Protein AF-A0A2U2CEH0-F1 (afdb_monomer_lite)

Foldseek 3Di:
DDPPPPVVLLVVLLVLLCVLQVVLVVCVVVDDDPPDDPVVLVVQLVVLVVSLVSLVVSLVVCCVVCPPPVVVNVVSNVSSVNSNVSSVVVNCVSVVVD

Structure (mmCIF, N/CA/C/O backbone):
data_AF-A0A2U2CEH0-F1
#
_entry.id   AF-A0A2U2CEH0-F1
#
loop_
_atom_site.group_PDB
_atom_site.id
_atom_site.type_symbol
_atom_site.label_atom_id
_atom_site.label_alt_id
_atom_site.label_comp_id
_atom_site.label_asym_id
_atom_site.label_entity_id
_atom_site.label_seq_id
_atom_site.pdbx_PDB_ins_code
_atom_site.Cartn_x
_atom_site.Cartn_y
_atom_site.Cartn_z
_atom_site.occupancy
_atom_site.B_iso_or_equiv
_atom_site.auth_seq_id
_atom_site.auth_comp_id
_atom_site.auth_asym_id
_atom_site.auth_atom_id
_atom_site.pdbx_PDB_model_num
ATOM 1 N N . MET A 1 1 ? -25.792 3.128 23.764 1.00 38.69 1 MET A N 1
ATOM 2 C CA . MET A 1 1 ? -24.431 2.670 23.405 1.00 38.69 1 MET A CA 1
ATOM 3 C C . MET A 1 1 ? -24.470 2.156 21.969 1.00 38.69 1 MET A C 1
ATOM 5 O O . MET A 1 1 ? -25.040 1.100 21.737 1.00 38.69 1 MET A O 1
ATOM 9 N N . ARG A 1 2 ? -23.991 2.930 20.982 1.00 42.56 2 ARG A N 1
ATOM 10 C CA . ARG A 1 2 ? -23.967 2.494 19.571 1.00 42.56 2 ARG A CA 1
ATOM 11 C C . ARG A 1 2 ? -22.761 1.579 19.346 1.00 42.56 2 ARG A C 1
ATOM 13 O O . ARG A 1 2 ? -21.701 2.024 18.925 1.00 42.56 2 ARG A O 1
ATOM 20 N N . GLU A 1 3 ? -22.923 0.294 19.643 1.00 46.47 3 GLU A N 1
ATOM 21 C CA . GLU A 1 3 ? -22.045 -0.748 19.109 1.00 46.47 3 GLU A CA 1
ATOM 22 C C . GLU A 1 3 ? -22.398 -1.018 17.641 1.00 46.47 3 GLU A C 1
ATOM 24 O O . GLU A 1 3 ? -23.066 -1.985 17.304 1.00 46.47 3 GLU A O 1
ATOM 29 N N . SER A 1 4 ? -21.919 -0.166 16.745 1.00 44.06 4 SER A N 1
ATOM 30 C CA . SER A 1 4 ? -21.633 -0.573 15.367 1.00 44.06 4 SER A CA 1
ATOM 31 C C . SER A 1 4 ? -20.227 -0.060 15.058 1.00 44.06 4 SER A C 1
ATOM 33 O O . SER A 1 4 ? -20.041 0.983 14.446 1.00 44.06 4 SER A O 1
ATOM 35 N N . ARG A 1 5 ? -19.168 -0.615 15.669 1.00 59.06 5 ARG A N 1
ATOM 36 C CA . ARG A 1 5 ? -18.538 -1.865 15.206 1.00 59.06 5 ARG A CA 1
ATOM 37 C C . ARG A 1 5 ? -18.770 -2.001 13.706 1.00 59.06 5 ARG A C 1
ATOM 39 O O . ARG A 1 5 ? -19.760 -2.595 13.309 1.00 59.06 5 ARG A O 1
ATOM 46 N N . ASP A 1 6 ? -17.879 -1.431 12.907 1.00 65.56 6 ASP A N 1
ATOM 47 C CA . ASP A 1 6 ? -17.799 -1.697 11.472 1.00 65.56 6 ASP A CA 1
ATOM 48 C C . ASP A 1 6 ? -16.757 -2.812 11.239 1.00 65.56 6 ASP A C 1
ATOM 50 O O . ASP A 1 6 ? -15.595 -2.535 10.924 1.00 65.56 6 ASP A O 1
ATOM 54 N N . PRO A 1 7 ? -17.099 -4.096 11.493 1.00 71.62 7 PRO A N 1
ATOM 55 C CA . PRO A 1 7 ? -16.193 -5.205 11.233 1.00 71.62 7 PRO A CA 1
ATOM 56 C C . PRO A 1 7 ? -15.891 -5.336 9.740 1.00 71.62 7 PRO A C 1
ATOM 58 O O . PRO A 1 7 ? -14.853 -5.895 9.398 1.00 71.62 7 PRO A O 1
ATOM 61 N N . ALA A 1 8 ? -16.763 -4.826 8.863 1.00 80.12 8 ALA A N 1
ATOM 62 C CA . ALA A 1 8 ? -16.545 -4.843 7.426 1.00 80.12 8 ALA A CA 1
ATOM 63 C C . ALA A 1 8 ? -15.393 -3.904 7.042 1.00 80.12 8 ALA A C 1
ATOM 65 O O . ALA A 1 8 ? -14.457 -4.351 6.383 1.00 80.12 8 ALA A O 1
ATOM 66 N N . GLY A 1 9 ? -15.388 -2.663 7.539 1.00 80.38 9 GLY A N 1
ATOM 67 C CA . GLY A 1 9 ? -14.299 -1.708 7.314 1.00 80.38 9 GLY A CA 1
ATOM 68 C C . GLY A 1 9 ? -12.950 -2.194 7.853 1.00 80.38 9 GLY A C 1
ATOM 69 O O . GLY A 1 9 ? -11.940 -2.125 7.157 1.00 80.38 9 GLY A O 1
ATOM 70 N N . TRP A 1 10 ? -12.928 -2.777 9.058 1.00 82.69 10 TRP A N 1
ATOM 71 C CA . TRP A 1 10 ? -11.694 -3.347 9.616 1.00 82.69 10 TRP A CA 1
ATOM 72 C C . TRP A 1 10 ? -11.178 -4.543 8.800 1.00 82.69 10 TRP A C 1
ATOM 74 O O . TRP A 1 10 ? -9.988 -4.618 8.508 1.00 82.69 10 TRP A O 1
ATOM 84 N N . ARG A 1 11 ? -12.061 -5.461 8.377 1.00 85.38 11 ARG A N 1
ATOM 85 C CA . ARG A 1 11 ? -11.680 -6.594 7.513 1.00 85.38 11 ARG A CA 1
ATOM 86 C C . ARG A 1 11 ? -11.154 -6.123 6.162 1.00 85.38 11 ARG A C 1
ATOM 88 O O . ARG A 1 11 ? -10.143 -6.639 5.700 1.00 85.38 11 ARG A O 1
ATOM 95 N N . LEU A 1 12 ? -11.806 -5.137 5.549 1.00 88.31 12 LEU A N 1
ATOM 96 C CA . LEU A 1 12 ? -11.384 -4.589 4.264 1.00 88.31 12 LEU A CA 1
ATOM 97 C C . LEU A 1 12 ? -10.005 -3.922 4.363 1.00 88.31 12 LEU A C 1
ATOM 99 O O . LEU A 1 12 ? -9.170 -4.121 3.485 1.00 88.31 12 LEU A O 1
ATOM 103 N N . ALA A 1 13 ? -9.726 -3.211 5.457 1.00 87.19 13 ALA A N 1
ATOM 104 C CA . ALA A 1 13 ? -8.403 -2.654 5.724 1.00 87.19 13 ALA A CA 1
ATOM 105 C C . ALA A 1 13 ? -7.323 -3.742 5.861 1.00 87.19 13 ALA A C 1
ATOM 107 O O . ALA A 1 13 ? -6.236 -3.602 5.298 1.00 87.19 13 ALA A O 1
ATOM 108 N N . MET A 1 14 ? -7.627 -4.851 6.546 1.00 89.62 14 MET A N 1
ATOM 109 C CA . MET A 1 14 ? -6.714 -5.998 6.659 1.00 89.62 14 MET A CA 1
ATOM 110 C C . MET A 1 14 ? -6.462 -6.669 5.305 1.00 89.62 14 MET A C 1
ATOM 112 O O . MET A 1 14 ? -5.315 -6.950 4.973 1.00 89.62 14 MET A O 1
ATOM 116 N N . LEU A 1 15 ? -7.508 -6.874 4.495 1.00 91.25 15 LEU A N 1
ATOM 117 C CA . LEU A 1 15 ? -7.383 -7.430 3.142 1.00 91.25 15 LEU A CA 1
ATOM 118 C C . LEU A 1 15 ? -6.555 -6.519 2.229 1.00 91.25 15 LEU A C 1
ATOM 120 O O . LEU A 1 15 ? -5.656 -6.997 1.544 1.00 91.25 15 LEU A O 1
ATOM 124 N N . THR A 1 16 ? -6.813 -5.210 2.269 1.00 91.50 16 THR A N 1
ATOM 125 C CA . THR A 1 16 ? -6.045 -4.208 1.509 1.00 91.50 16 THR A CA 1
ATOM 126 C C . THR A 1 16 ? -4.569 -4.249 1.905 1.00 91.50 16 THR A C 1
ATOM 128 O O . THR A 1 16 ? -3.689 -4.239 1.048 1.00 91.50 16 THR A O 1
ATOM 131 N N . SER A 1 17 ? -4.297 -4.361 3.208 1.00 91.31 17 SER A N 1
ATOM 132 C CA . SER A 1 17 ? -2.932 -4.444 3.729 1.00 91.31 17 SER A CA 1
ATOM 133 C C . SER A 1 17 ? -2.218 -5.715 3.272 1.00 91.31 17 SER A C 1
ATOM 135 O O . SER A 1 17 ? -1.087 -5.653 2.797 1.00 91.31 17 SER A O 1
ATOM 137 N N . ALA A 1 18 ? -2.893 -6.864 3.367 1.00 93.00 18 ALA A N 1
ATOM 138 C CA . ALA A 1 18 ? -2.358 -8.143 2.918 1.00 93.00 18 ALA A CA 1
ATOM 139 C C . ALA A 1 18 ? -2.071 -8.149 1.408 1.00 93.00 18 ALA A C 1
ATOM 141 O O . ALA A 1 18 ? -1.039 -8.671 0.994 1.00 93.00 18 ALA A O 1
ATOM 142 N N . ALA A 1 19 ? -2.937 -7.529 0.598 1.00 92.38 19 ALA A N 1
ATOM 143 C CA . ALA A 1 19 ? -2.729 -7.397 -0.841 1.00 92.38 19 ALA A CA 1
ATOM 144 C C . ALA A 1 19 ? -1.463 -6.588 -1.166 1.00 92.38 19 ALA A C 1
ATOM 146 O O . ALA A 1 19 ? -0.635 -7.054 -1.940 1.00 92.38 19 ALA A O 1
ATOM 147 N N . LEU A 1 20 ? -1.266 -5.424 -0.533 1.00 93.31 20 LEU A N 1
ATOM 148 C CA . LEU A 1 20 ? -0.065 -4.599 -0.739 1.00 93.31 20 LEU A CA 1
ATOM 149 C C . LEU A 1 20 ? 1.223 -5.328 -0.348 1.00 93.31 20 LEU A C 1
ATOM 151 O O . LEU A 1 20 ? 2.193 -5.315 -1.102 1.00 93.31 20 LEU A O 1
ATOM 155 N N . VAL A 1 21 ? 1.229 -5.993 0.810 1.00 92.88 21 VAL A N 1
ATOM 156 C CA . VAL A 1 21 ? 2.395 -6.765 1.265 1.00 92.88 21 VAL A CA 1
ATOM 157 C C . VAL A 1 21 ? 2.668 -7.941 0.326 1.00 92.88 21 VAL A C 1
AT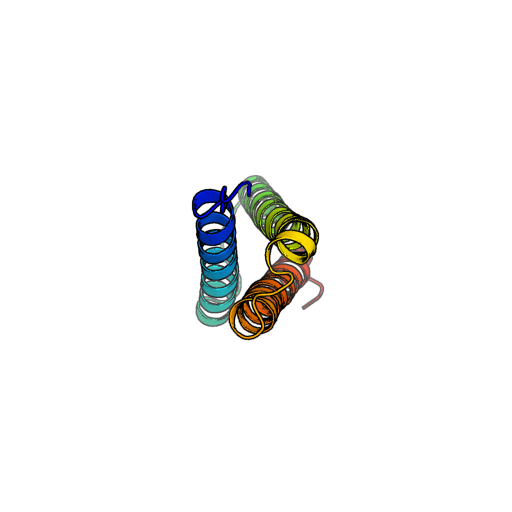OM 159 O O . VAL A 1 21 ? 3.815 -8.165 -0.055 1.00 92.88 21 VAL A O 1
ATOM 162 N N . GLY A 1 22 ? 1.627 -8.669 -0.086 1.00 93.06 22 GLY A N 1
ATOM 163 C CA . GLY A 1 22 ? 1.746 -9.780 -1.027 1.00 93.06 22 GLY A CA 1
ATOM 164 C C . GLY A 1 22 ? 2.302 -9.346 -2.384 1.00 93.06 22 GLY A C 1
ATOM 165 O O . GLY A 1 22 ? 3.201 -10.001 -2.903 1.00 93.06 22 GLY A O 1
ATOM 166 N N . LEU A 1 23 ? 1.830 -8.218 -2.923 1.00 90.50 23 LEU A N 1
ATOM 167 C CA . LEU A 1 23 ? 2.340 -7.640 -4.170 1.00 90.50 23 LEU A CA 1
ATOM 168 C C . LEU A 1 23 ? 3.804 -7.213 -4.042 1.00 90.50 23 LEU A C 1
ATOM 170 O O . LEU A 1 23 ? 4.603 -7.527 -4.918 1.00 90.50 23 LEU A O 1
ATOM 174 N N . ALA A 1 24 ? 4.182 -6.561 -2.939 1.00 89.38 24 ALA A N 1
ATOM 175 C CA . ALA A 1 24 ? 5.565 -6.150 -2.706 1.00 89.38 24 ALA A CA 1
ATOM 176 C C . ALA A 1 24 ? 6.516 -7.351 -2.606 1.00 89.38 24 ALA A C 1
ATOM 178 O O . ALA A 1 24 ? 7.590 -7.340 -3.204 1.00 89.38 24 ALA A O 1
ATOM 179 N N . LEU A 1 25 ? 6.106 -8.411 -1.901 1.00 91.56 25 LEU A N 1
ATOM 180 C CA . LEU A 1 25 ? 6.867 -9.659 -1.824 1.00 91.56 25 LEU A CA 1
ATOM 181 C C . LEU A 1 25 ? 6.966 -10.346 -3.185 1.00 91.56 25 LEU A C 1
ATOM 183 O O . LEU A 1 25 ? 8.049 -10.775 -3.572 1.00 91.56 25 LEU A O 1
ATOM 187 N N . HIS A 1 26 ? 5.853 -10.433 -3.916 1.00 90.88 26 HIS A N 1
ATOM 188 C CA . HIS A 1 26 ? 5.842 -11.006 -5.256 1.00 90.88 26 HIS A CA 1
ATOM 189 C C . HIS A 1 26 ? 6.818 -10.264 -6.170 1.00 90.88 26 HIS A C 1
ATOM 191 O O . HIS A 1 26 ? 7.710 -10.891 -6.732 1.00 90.88 26 HIS A O 1
ATOM 197 N N . ALA A 1 27 ? 6.718 -8.935 -6.226 1.00 87.25 27 ALA A N 1
ATOM 198 C CA . ALA A 1 27 ? 7.596 -8.083 -7.012 1.00 87.25 27 ALA A CA 1
ATOM 199 C C . ALA A 1 27 ? 9.075 -8.267 -6.624 1.00 87.25 27 ALA A C 1
ATOM 201 O O . ALA A 1 27 ? 9.935 -8.362 -7.501 1.00 87.25 27 ALA A O 1
ATOM 202 N N . ALA A 1 28 ? 9.388 -8.354 -5.327 1.00 86.62 28 ALA A N 1
ATOM 203 C CA . ALA A 1 28 ? 10.752 -8.587 -4.853 1.00 86.62 28 ALA A CA 1
ATOM 204 C C . ALA A 1 28 ? 11.327 -9.938 -5.318 1.00 86.62 28 ALA A C 1
ATOM 206 O O . ALA A 1 28 ? 12.524 -10.032 -5.576 1.00 86.62 28 ALA A O 1
ATOM 207 N N . LEU A 1 29 ? 10.487 -10.971 -5.438 1.00 88.69 29 LEU A N 1
ATOM 208 C CA . LEU A 1 29 ? 10.898 -12.312 -5.859 1.00 88.69 29 LEU A CA 1
ATOM 209 C C . LEU A 1 29 ? 10.990 -12.467 -7.379 1.00 88.69 29 LEU A C 1
ATOM 211 O O . LEU A 1 29 ? 11.882 -13.158 -7.864 1.00 88.69 29 LEU A O 1
ATOM 215 N N . THR A 1 30 ? 10.068 -11.865 -8.130 1.00 84.50 30 THR A N 1
ATOM 216 C CA . THR A 1 30 ? 10.004 -12.017 -9.592 1.00 84.50 30 THR A CA 1
ATOM 217 C C . THR A 1 30 ? 10.894 -11.036 -10.344 1.00 84.50 30 THR A C 1
ATOM 219 O O . THR A 1 30 ? 11.185 -11.259 -11.517 1.00 84.50 30 THR A O 1
ATOM 222 N N . GLY A 1 31 ? 11.382 -9.988 -9.675 1.00 75.38 31 GLY A N 1
ATOM 223 C CA . GLY A 1 31 ? 12.207 -8.965 -10.308 1.00 75.38 31 GLY A CA 1
ATOM 224 C C . GLY A 1 31 ? 11.401 -8.094 -11.283 1.00 75.38 31 GLY A C 1
ATOM 225 O O . GLY A 1 31 ? 10.168 -8.136 -11.272 1.00 75.38 31 GLY A O 1
ATOM 226 N N . PRO A 1 32 ? 12.060 -7.226 -12.070 1.00 73.12 32 PRO A N 1
ATOM 227 C CA . PRO A 1 32 ? 11.394 -6.342 -13.025 1.00 73.12 32 PRO A CA 1
ATOM 228 C C . PRO A 1 32 ? 10.611 -7.139 -14.073 1.00 73.12 32 PRO A C 1
ATOM 230 O O . PRO A 1 32 ? 11.107 -8.114 -14.630 1.00 73.12 32 PRO A O 1
ATOM 233 N N . GLU A 1 33 ? 9.386 -6.707 -14.352 1.00 71.94 33 GLU A N 1
ATOM 234 C CA . GLU A 1 33 ? 8.508 -7.349 -15.328 1.00 71.94 33 GLU A CA 1
ATOM 235 C C . GLU A 1 33 ? 9.019 -7.057 -16.749 1.00 71.94 33 GLU A C 1
ATOM 237 O O . GLU A 1 33 ? 8.949 -5.933 -17.252 1.00 71.94 33 GLU A O 1
ATOM 242 N N . ILE A 1 34 ? 9.593 -8.079 -17.387 1.00 70.19 34 ILE A N 1
ATOM 243 C CA . ILE A 1 34 ? 10.156 -7.995 -18.736 1.00 70.19 34 ILE A CA 1
ATOM 244 C C . ILE A 1 34 ? 9.037 -8.233 -19.752 1.00 70.19 34 ILE A C 1
ATOM 246 O O . ILE A 1 34 ? 8.311 -9.219 -19.664 1.00 70.19 34 ILE A O 1
ATOM 250 N N . GLY A 1 35 ? 8.930 -7.359 -20.754 1.00 77.56 35 GLY A N 1
ATOM 251 C CA . GLY A 1 35 ? 8.017 -7.551 -21.887 1.00 77.56 35 GLY A CA 1
ATOM 252 C C . GLY A 1 35 ? 6.621 -6.946 -21.726 1.00 77.56 35 GLY A C 1
ATOM 253 O O . GLY A 1 35 ? 5.790 -7.154 -22.605 1.00 77.56 35 GLY A O 1
ATOM 254 N N . MET A 1 36 ? 6.362 -6.175 -20.666 1.00 81.75 36 MET A N 1
ATOM 255 C CA . MET A 1 36 ? 5.117 -5.413 -20.555 1.00 81.75 36 MET A CA 1
ATOM 256 C C . MET A 1 36 ? 5.098 -4.210 -21.494 1.00 81.75 36 MET A C 1
ATOM 258 O O . MET A 1 36 ? 6.093 -3.504 -21.683 1.00 81.75 36 MET A O 1
ATOM 262 N N . THR A 1 37 ? 3.925 -3.948 -22.051 1.00 87.75 37 THR A N 1
ATOM 263 C CA . THR A 1 37 ? 3.655 -2.778 -22.880 1.00 87.75 37 THR A CA 1
ATOM 264 C C . THR A 1 37 ? 3.500 -1.510 -22.020 1.00 87.75 37 THR A C 1
ATOM 266 O O . THR A 1 37 ? 3.131 -1.587 -20.843 1.00 87.75 37 THR A O 1
ATOM 269 N N . PRO A 1 38 ? 3.732 -0.303 -22.578 1.00 86.25 38 PRO A N 1
ATOM 270 C CA . PRO A 1 38 ? 3.567 0.946 -21.829 1.00 86.25 38 PRO A CA 1
ATOM 271 C C . PRO A 1 38 ? 2.190 1.129 -21.151 1.00 86.25 38 PRO A C 1
ATOM 273 O O . PRO A 1 38 ? 2.160 1.621 -20.020 1.00 86.25 38 PRO A O 1
ATOM 276 N N . PRO A 1 39 ? 1.053 0.732 -21.766 1.00 87.75 39 PRO A N 1
ATOM 277 C CA . PRO A 1 39 ? -0.254 0.780 -21.107 1.00 87.75 39 PRO A CA 1
ATOM 278 C C . PRO A 1 39 ? -0.373 -0.136 -19.883 1.00 87.75 39 PRO A C 1
ATOM 280 O O . PRO A 1 39 ? -0.952 0.273 -18.879 1.00 87.75 39 PRO A O 1
ATOM 283 N N . GLU A 1 40 ? 0.190 -1.346 -19.933 1.00 85.62 40 GLU A N 1
ATOM 284 C CA . GLU A 1 40 ? 0.148 -2.305 -18.817 1.00 85.62 40 GLU A CA 1
ATOM 285 C C . GLU A 1 40 ? 0.925 -1.776 -17.610 1.00 85.62 40 GLU A C 1
ATOM 287 O O . GLU A 1 40 ? 0.406 -1.766 -16.493 1.00 85.62 40 GLU A O 1
ATOM 292 N N . ILE A 1 41 ? 2.113 -1.212 -17.853 1.00 84.25 41 ILE A N 1
ATOM 293 C CA . ILE A 1 41 ? 2.916 -0.535 -16.824 1.00 84.25 41 ILE A CA 1
ATOM 294 C C . ILE A 1 41 ? 2.119 0.613 -16.182 1.00 84.25 41 ILE A C 1
ATOM 296 O O . ILE A 1 41 ? 2.123 0.787 -14.962 1.00 84.25 41 ILE A O 1
ATOM 300 N N . ALA A 1 42 ? 1.419 1.414 -16.992 1.00 85.50 42 ALA A N 1
ATOM 301 C CA . ALA A 1 42 ? 0.608 2.518 -16.488 1.00 85.50 42 ALA A CA 1
ATOM 302 C C . ALA A 1 42 ? -0.568 2.029 -15.624 1.00 85.50 42 ALA A C 1
ATOM 304 O O . ALA A 1 42 ? -0.853 2.627 -14.586 1.00 85.50 42 ALA A O 1
ATOM 305 N N . MET A 1 43 ? -1.223 0.930 -16.009 1.00 89.12 43 MET A N 1
ATOM 306 C CA . MET A 1 43 ? -2.297 0.328 -15.216 1.00 89.12 43 MET A CA 1
ATOM 307 C C . MET A 1 43 ? -1.790 -0.226 -13.881 1.00 89.12 43 MET A C 1
ATOM 309 O O . MET A 1 43 ? -2.421 0.033 -12.856 1.00 89.12 43 MET A O 1
ATOM 313 N N . ALA A 1 44 ? -0.645 -0.917 -13.872 1.00 86.31 44 ALA A N 1
ATOM 314 C CA . ALA A 1 44 ? -0.027 -1.430 -12.648 1.00 86.31 44 ALA A CA 1
ATOM 315 C C . ALA A 1 44 ? 0.286 -0.292 -11.660 1.00 86.31 44 ALA A C 1
ATOM 317 O O . ALA A 1 44 ? -0.138 -0.339 -10.505 1.00 86.31 44 ALA A O 1
ATOM 318 N N . ARG A 1 45 ? 0.892 0.800 -12.146 1.00 87.25 45 ARG A N 1
ATOM 319 C CA . ARG A 1 45 ? 1.160 2.021 -11.360 1.00 87.25 45 ARG A CA 1
ATOM 320 C C . ARG A 1 45 ? -0.095 2.600 -10.718 1.00 87.25 45 ARG A C 1
ATOM 322 O O . ARG A 1 45 ? -0.111 2.894 -9.523 1.00 87.25 45 ARG A O 1
ATOM 329 N N . ILE A 1 46 ? -1.153 2.779 -11.510 1.00 91.06 46 ILE A N 1
ATOM 330 C CA . ILE A 1 46 ? -2.427 3.330 -11.024 1.00 91.06 46 ILE A CA 1
ATOM 331 C C . ILE A 1 46 ? -3.030 2.401 -9.968 1.00 91.06 46 ILE A C 1
ATOM 333 O O . ILE A 1 46 ? -3.512 2.871 -8.937 1.00 91.06 46 ILE A O 1
ATOM 337 N N . PHE A 1 47 ? -2.974 1.090 -10.194 1.00 90.12 47 PHE A N 1
ATOM 338 C CA . PHE A 1 47 ? -3.480 0.094 -9.260 1.00 90.12 47 PHE A CA 1
ATOM 339 C C . PHE A 1 47 ? -2.713 0.101 -7.928 1.00 90.12 47 PHE A C 1
ATOM 341 O O . PHE A 1 47 ? -3.333 0.194 -6.866 1.00 90.12 47 PHE A O 1
ATOM 348 N N . HIS A 1 48 ? -1.377 0.095 -7.961 1.00 91.31 48 HIS A N 1
ATOM 349 C CA . HIS A 1 48 ? -0.539 0.190 -6.762 1.00 91.31 48 HIS A CA 1
ATOM 350 C C . HIS A 1 48 ? -0.776 1.503 -6.001 1.00 91.31 48 HIS A C 1
ATOM 352 O O . HIS A 1 48 ? -0.895 1.499 -4.770 1.00 91.31 48 HIS A O 1
ATOM 358 N N . ALA A 1 49 ? -0.926 2.622 -6.719 1.00 90.19 49 ALA A N 1
ATOM 359 C CA . ALA A 1 49 ? -1.230 3.922 -6.127 1.00 90.19 49 ALA A CA 1
ATOM 360 C C . ALA A 1 49 ? -2.610 3.933 -5.456 1.00 90.19 49 ALA A C 1
ATOM 362 O O . ALA A 1 49 ? -2.744 4.417 -4.331 1.00 90.19 49 ALA A O 1
ATOM 363 N N . ALA A 1 50 ? -3.624 3.350 -6.102 1.00 92.94 50 ALA A N 1
ATOM 364 C CA . ALA A 1 50 ? -4.975 3.252 -5.559 1.00 92.94 50 ALA A CA 1
ATOM 365 C C . ALA A 1 50 ? -5.020 2.397 -4.285 1.00 92.94 50 ALA A C 1
ATOM 367 O O . ALA A 1 50 ? -5.623 2.809 -3.293 1.00 92.94 50 ALA A O 1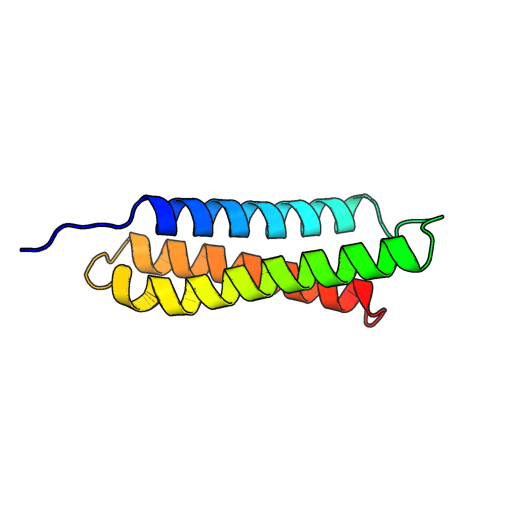
ATOM 368 N N . LEU A 1 51 ? -4.343 1.243 -4.274 1.00 90.69 51 LEU A N 1
ATOM 369 C CA . LEU A 1 51 ? -4.244 0.399 -3.081 1.00 90.69 51 LEU A CA 1
ATOM 370 C C . LEU A 1 51 ? -3.513 1.108 -1.937 1.00 90.69 51 LEU A C 1
ATOM 372 O O . LEU A 1 51 ? -3.977 1.073 -0.797 1.00 90.69 51 LEU A O 1
ATOM 376 N N . THR A 1 52 ? -2.406 1.790 -2.237 1.00 92.25 52 THR A N 1
ATOM 377 C CA . THR A 1 52 ? -1.644 2.556 -1.238 1.00 92.25 52 THR A CA 1
ATOM 378 C C . THR A 1 52 ? -2.488 3.692 -0.661 1.00 92.25 52 THR A C 1
ATOM 380 O O . THR A 1 52 ? -2.588 3.835 0.558 1.00 92.25 52 THR A O 1
ATOM 383 N N . GLY A 1 53 ? -3.178 4.452 -1.517 1.00 90.88 53 GLY A N 1
ATOM 384 C CA . GLY A 1 53 ? -4.113 5.495 -1.096 1.00 90.88 53 GLY A CA 1
ATOM 385 C C . GLY A 1 53 ? -5.252 4.949 -0.232 1.00 90.88 53 GLY A C 1
ATOM 386 O O . GLY A 1 53 ? -5.606 5.558 0.778 1.00 90.88 53 GLY A O 1
ATOM 387 N N . LEU A 1 54 ? -5.776 3.764 -0.562 1.00 90.88 54 LEU A N 1
ATOM 388 C CA . LEU A 1 54 ? -6.801 3.090 0.233 1.00 90.88 54 LEU A CA 1
ATOM 389 C C . LEU A 1 54 ? -6.272 2.672 1.616 1.00 90.88 54 LEU A C 1
ATOM 391 O O . LEU A 1 54 ? -6.977 2.838 2.611 1.00 90.88 54 LEU A O 1
ATOM 395 N N . ALA A 1 55 ? -5.031 2.189 1.716 1.00 90.50 55 ALA A N 1
ATOM 396 C CA . ALA A 1 55 ? -4.399 1.878 3.000 1.00 90.50 55 ALA A CA 1
ATOM 397 C C . ALA A 1 55 ? -4.201 3.135 3.872 1.00 90.50 55 ALA A C 1
ATOM 399 O O . ALA A 1 55 ? -4.523 3.108 5.062 1.00 90.50 55 ALA A O 1
ATOM 400 N N . ILE A 1 56 ? -3.759 4.254 3.283 1.00 90.38 56 ILE A N 1
ATOM 401 C CA . ILE A 1 56 ? -3.641 5.552 3.978 1.00 90.38 56 ILE A CA 1
ATOM 402 C C . ILE A 1 56 ? -5.014 6.026 4.468 1.00 90.38 56 ILE A C 1
ATOM 404 O O . ILE A 1 56 ? -5.168 6.404 5.631 1.00 90.38 56 ILE A O 1
ATOM 408 N N . PHE A 1 57 ? -6.033 5.946 3.610 1.00 90.88 57 PHE A N 1
ATOM 409 C CA . PHE A 1 57 ? -7.407 6.275 3.974 1.00 90.88 57 PHE A CA 1
ATOM 410 C C . PHE A 1 57 ? -7.886 5.454 5.178 1.00 90.88 57 PHE A C 1
ATOM 412 O O . PHE A 1 57 ? -8.457 6.009 6.119 1.00 90.88 57 PHE A O 1
ATOM 419 N N . TRP A 1 58 ? -7.624 4.143 5.191 1.00 88.00 58 TRP A N 1
ATOM 420 C CA . TRP A 1 58 ? -7.984 3.284 6.318 1.00 88.00 58 TRP A CA 1
ATOM 421 C C . TRP A 1 58 ? -7.203 3.602 7.589 1.00 88.00 58 TRP A C 1
ATOM 423 O O . TRP A 1 58 ? -7.791 3.535 8.668 1.00 88.00 58 TRP A O 1
ATOM 433 N N . LEU A 1 59 ? -5.928 3.988 7.490 1.00 84.56 59 LEU A N 1
ATOM 434 C CA . LEU A 1 59 ? -5.136 4.415 8.646 1.00 84.56 59 LEU A CA 1
ATOM 435 C C . LEU A 1 59 ? -5.772 5.633 9.325 1.00 84.56 59 LEU A C 1
ATOM 437 O O . LEU A 1 59 ? -5.968 5.630 10.542 1.00 84.56 59 LEU A O 1
ATOM 441 N N . TRP A 1 60 ? -6.175 6.633 8.539 1.00 84.00 60 TRP A N 1
ATOM 442 C CA . TRP A 1 60 ? -6.879 7.808 9.056 1.00 84.00 60 TRP A CA 1
ATOM 443 C C . TRP A 1 60 ? -8.283 7.481 9.571 1.00 84.00 60 TRP A C 1
ATOM 445 O O . TRP A 1 60 ? -8.687 7.972 10.623 1.00 84.00 60 TRP A O 1
ATOM 455 N N . ARG A 1 61 ? -9.028 6.617 8.873 1.00 83.69 61 ARG A N 1
ATOM 456 C CA . ARG A 1 61 ? -10.419 6.286 9.215 1.00 83.69 61 ARG A CA 1
ATOM 457 C C . ARG A 1 61 ? -10.556 5.360 10.426 1.00 83.69 61 ARG A C 1
ATOM 459 O O . ARG A 1 61 ? -11.507 5.501 11.192 1.00 83.69 61 ARG A O 1
ATOM 466 N N . LEU A 1 62 ? -9.655 4.393 10.602 1.00 76.12 62 LEU A N 1
ATOM 467 C CA . LEU A 1 62 ? -9.731 3.401 11.684 1.00 76.12 62 LEU A CA 1
ATOM 468 C C . LEU A 1 62 ? -9.037 3.855 12.975 1.00 76.12 62 LEU A C 1
ATOM 470 O O . LEU A 1 62 ? -9.274 3.251 14.025 1.00 76.12 62 LEU A O 1
ATOM 474 N N . GLY A 1 63 ? -8.234 4.923 12.928 1.00 68.88 63 GLY A N 1
ATOM 475 C CA . GLY A 1 63 ? -7.617 5.532 14.111 1.00 68.88 63 GLY A CA 1
ATOM 476 C C . GLY A 1 63 ? -8.638 5.868 15.210 1.00 68.88 63 GLY A C 1
ATOM 477 O O . GLY A 1 63 ? -8.503 5.340 16.316 1.00 68.88 63 GLY A O 1
ATOM 478 N N . PRO A 1 64 ? -9.707 6.629 14.904 1.00 67.25 64 PRO A N 1
ATOM 479 C CA . PRO A 1 64 ? -10.790 6.912 15.853 1.00 67.25 64 PRO A CA 1
ATOM 480 C C . PRO A 1 64 ? -11.616 5.669 16.232 1.00 67.25 64 PRO A C 1
ATOM 482 O O . PRO A 1 64 ? -12.050 5.517 17.367 1.00 67.25 64 PRO A O 1
ATOM 485 N N . LEU A 1 65 ? -11.814 4.725 15.300 1.00 62.97 65 LEU A N 1
ATOM 486 C CA . LEU A 1 65 ? -12.645 3.522 15.514 1.00 62.97 65 LEU A CA 1
ATOM 487 C C . LEU A 1 65 ? -11.989 2.451 16.404 1.00 62.97 65 LEU A C 1
ATOM 489 O O . LEU A 1 65 ? -12.648 1.490 16.816 1.00 62.97 65 LEU A O 1
ATOM 493 N N . THR A 1 66 ? -10.694 2.588 16.683 1.00 62.62 66 THR A N 1
ATOM 494 C CA . THR A 1 66 ? -9.927 1.688 17.556 1.00 62.62 66 THR A CA 1
ATOM 495 C C . THR A 1 66 ? -9.619 2.302 18.926 1.00 62.62 66 THR A C 1
ATOM 497 O O . THR A 1 66 ? -8.983 1.647 19.755 1.00 62.62 66 THR A O 1
ATOM 500 N N . GLU A 1 67 ? -10.103 3.517 19.207 1.00 61.09 67 GLU A N 1
ATOM 501 C CA . GLU A 1 67 ? -10.026 4.127 20.538 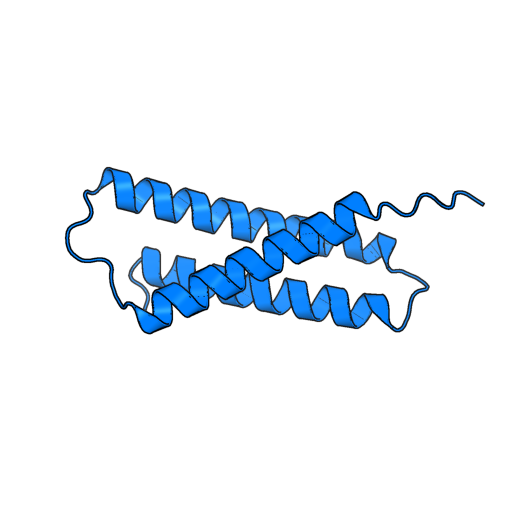1.00 61.09 67 GLU A CA 1
ATOM 502 C C . GLU A 1 67 ? -10.749 3.264 21.587 1.00 61.09 67 GLU A C 1
ATOM 504 O O . GLU A 1 67 ? -11.825 2.716 21.345 1.00 61.09 67 GLU A O 1
ATOM 509 N N . GLY A 1 68 ? -10.103 3.061 22.741 1.00 61.00 68 GLY A N 1
ATOM 510 C CA . GLY A 1 68 ? -10.587 2.169 23.804 1.00 61.00 68 GLY A CA 1
ATOM 511 C C . GLY A 1 68 ? -10.337 0.670 23.578 1.00 61.00 68 GLY A C 1
ATOM 512 O O . GLY A 1 68 ? -10.769 -0.145 24.389 1.00 61.00 68 GLY A O 1
ATOM 513 N N . ARG A 1 69 ? -9.642 0.268 22.500 1.00 66.50 69 ARG A N 1
ATOM 514 C CA . ARG A 1 69 ? -9.226 -1.129 22.254 1.00 66.50 69 ARG A CA 1
ATOM 515 C C . ARG A 1 69 ? -7.710 -1.246 22.195 1.00 66.50 69 ARG A C 1
ATOM 517 O O . ARG A 1 69 ? -7.134 -1.381 21.112 1.00 66.50 69 ARG A O 1
ATOM 524 N N . GLU A 1 70 ? -7.090 -1.228 23.371 1.00 68.69 70 GLU A N 1
ATOM 525 C CA . GLU A 1 70 ? -5.633 -1.155 23.546 1.00 68.69 70 GLU A CA 1
ATOM 526 C C . GLU A 1 70 ? -4.855 -2.214 22.759 1.00 68.69 70 GLU A C 1
ATOM 528 O O . GLU A 1 70 ? -3.786 -1.920 22.244 1.00 68.69 70 GLU A O 1
ATOM 533 N N . THR A 1 71 ? -5.408 -3.413 22.559 1.00 70.50 71 THR A N 1
ATOM 534 C CA . THR A 1 71 ? -4.742 -4.481 21.793 1.00 70.50 71 THR A CA 1
ATOM 535 C C . THR A 1 71 ? -4.931 -4.370 20.276 1.00 70.50 71 THR A C 1
ATOM 537 O O . THR A 1 71 ? -4.061 -4.778 19.512 1.00 70.50 71 THR A O 1
ATOM 540 N N . ARG A 1 72 ? -6.061 -3.828 19.793 1.00 71.38 72 ARG A N 1
ATOM 541 C CA . ARG A 1 72 ? -6.382 -3.797 18.347 1.00 71.38 72 ARG A CA 1
ATOM 542 C C . ARG A 1 72 ? -5.840 -2.562 17.640 1.00 71.38 72 ARG A C 1
ATOM 544 O O . ARG A 1 72 ? -5.527 -2.644 16.454 1.00 71.38 72 ARG A O 1
ATOM 551 N N . LYS A 1 73 ? -5.734 -1.439 18.351 1.00 73.38 73 LYS A N 1
ATOM 552 C CA . LYS A 1 73 ? -5.175 -0.182 17.843 1.00 73.38 73 LYS A CA 1
ATOM 553 C C . LYS A 1 73 ? -3.718 -0.322 17.364 1.00 73.38 73 LYS A C 1
ATOM 555 O O . LYS A 1 73 ? -3.478 -0.000 16.201 1.00 73.38 73 LYS A O 1
ATOM 560 N N . PRO A 1 74 ? -2.770 -0.864 18.158 1.00 79.50 74 PRO A N 1
ATOM 561 C CA . PRO A 1 74 ? -1.380 -0.998 17.727 1.00 79.50 74 PRO A CA 1
ATOM 562 C C . PRO A 1 74 ? -1.232 -2.004 16.586 1.00 79.50 74 PRO A C 1
ATOM 564 O O . PRO A 1 74 ? -0.545 -1.710 15.617 1.00 79.50 74 PRO A O 1
ATOM 567 N N . LEU A 1 75 ? -1.935 -3.143 16.642 1.00 83.44 75 LEU A N 1
ATOM 568 C CA . LEU A 1 75 ? -1.900 -4.134 15.564 1.00 83.44 75 LEU A CA 1
ATOM 569 C C . LEU A 1 75 ? -2.420 -3.553 14.243 1.00 83.44 75 LEU A C 1
ATOM 571 O O . LEU A 1 75 ? -1.809 -3.745 13.197 1.00 83.44 75 LEU A O 1
ATOM 575 N N . THR A 1 76 ? -3.534 -2.818 14.287 1.00 83.50 76 THR A N 1
ATOM 576 C CA . THR A 1 76 ? -4.120 -2.209 13.085 1.00 83.50 76 THR A CA 1
ATOM 577 C C . THR A 1 76 ? -3.207 -1.133 12.508 1.00 83.50 76 THR A C 1
ATOM 579 O O . THR A 1 76 ? -2.982 -1.117 11.301 1.00 83.50 76 THR A O 1
ATOM 582 N N . ALA A 1 77 ? -2.636 -0.279 13.362 1.00 84.62 77 ALA A N 1
ATOM 583 C CA . ALA A 1 77 ? -1.669 0.729 12.945 1.00 84.62 77 ALA A CA 1
ATOM 584 C C . ALA A 1 77 ? -0.399 0.099 12.353 1.00 84.62 77 ALA A C 1
ATOM 586 O O . ALA A 1 77 ? 0.082 0.560 11.324 1.00 84.62 77 ALA A O 1
ATOM 587 N N . PHE A 1 78 ? 0.107 -0.979 12.958 1.00 89.06 78 PHE A N 1
ATOM 588 C CA . PHE A 1 78 ? 1.284 -1.696 12.474 1.00 89.06 78 PHE A CA 1
ATOM 589 C C . PHE A 1 78 ? 1.047 -2.320 11.096 1.00 89.06 78 PHE A C 1
ATOM 591 O O . PHE A 1 78 ? 1.834 -2.097 10.182 1.00 89.06 78 PHE A O 1
ATOM 598 N N . VAL A 1 79 ? -0.055 -3.056 10.921 1.00 89.56 79 VAL A N 1
ATOM 599 C CA . VAL A 1 79 ? -0.376 -3.727 9.650 1.00 89.56 79 VAL A CA 1
ATOM 600 C C . VAL A 1 79 ? -0.601 -2.714 8.525 1.00 89.56 79 VAL A C 1
ATOM 602 O O . VAL A 1 79 ? -0.058 -2.882 7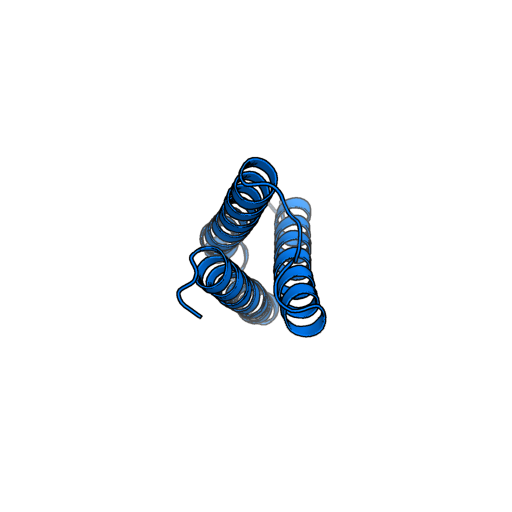.434 1.00 89.56 79 VAL A O 1
ATOM 605 N N . LEU A 1 80 ? -1.341 -1.634 8.792 1.00 89.50 80 LEU A N 1
ATOM 606 C CA . LEU A 1 80 ? -1.543 -0.567 7.810 1.00 89.50 80 LEU A CA 1
ATOM 607 C C . LEU A 1 80 ? -0.246 0.191 7.518 1.00 89.50 80 LEU A C 1
ATOM 609 O O . LEU A 1 80 ? 0.026 0.500 6.363 1.00 89.50 80 LEU A O 1
ATOM 613 N N . GLY A 1 81 ? 0.580 0.449 8.534 1.00 90.50 81 GLY A N 1
ATOM 614 C CA . GLY A 1 81 ? 1.892 1.070 8.362 1.00 90.50 81 GLY A CA 1
ATOM 615 C C . GLY A 1 81 ? 2.816 0.232 7.478 1.00 90.50 81 GLY A C 1
ATOM 616 O O . GLY A 1 81 ? 3.417 0.761 6.544 1.00 90.50 81 GLY A O 1
ATOM 617 N N . LEU A 1 82 ? 2.865 -1.083 7.707 1.00 93.12 82 LEU A N 1
ATOM 618 C CA . LEU A 1 82 ? 3.621 -2.018 6.874 1.00 93.12 82 LEU A CA 1
ATOM 619 C C . LEU A 1 82 ? 3.113 -2.022 5.426 1.00 93.12 82 LEU A C 1
ATOM 621 O O . LEU A 1 82 ? 3.913 -2.012 4.495 1.00 93.12 82 LEU A O 1
ATOM 625 N N . ALA A 1 83 ? 1.795 -1.991 5.229 1.00 92.69 83 ALA A N 1
ATOM 626 C CA . ALA A 1 83 ? 1.198 -1.930 3.901 1.00 92.69 83 ALA A CA 1
ATOM 627 C C . ALA A 1 83 ? 1.517 -0.622 3.166 1.00 92.69 83 ALA A C 1
ATOM 629 O O . ALA A 1 83 ? 1.833 -0.654 1.981 1.00 92.69 83 ALA A O 1
ATOM 630 N N . ILE A 1 84 ? 1.483 0.520 3.859 1.00 92.88 84 ILE A N 1
ATOM 631 C CA . ILE A 1 84 ? 1.857 1.822 3.287 1.00 92.88 84 ILE A CA 1
ATOM 632 C C . ILE A 1 84 ? 3.335 1.825 2.897 1.00 92.88 84 ILE A C 1
ATOM 634 O O . ILE A 1 84 ? 3.676 2.299 1.815 1.00 92.88 84 ILE A O 1
ATOM 638 N N . PHE A 1 85 ? 4.206 1.259 3.736 1.00 93.44 85 PHE A N 1
ATOM 639 C CA . PHE A 1 85 ? 5.624 1.107 3.421 1.00 93.44 85 PHE A CA 1
ATOM 640 C C . PHE A 1 85 ? 5.834 0.222 2.182 1.00 93.44 85 PHE A C 1
ATOM 642 O O . PHE A 1 85 ? 6.524 0.626 1.248 1.00 93.44 85 PHE A O 1
ATOM 649 N N . ALA A 1 86 ? 5.174 -0.938 2.130 1.00 92.69 86 ALA A N 1
ATOM 650 C CA . ALA A 1 86 ? 5.215 -1.853 0.991 1.00 92.69 86 ALA A CA 1
ATOM 651 C C . ALA A 1 86 ? 4.707 -1.194 -0.305 1.00 92.69 86 ALA A C 1
ATOM 653 O O . ALA A 1 86 ? 5.372 -1.261 -1.337 1.00 92.69 86 ALA A O 1
ATOM 654 N N . GLY A 1 87 ? 3.568 -0.499 -0.238 1.00 91.19 87 GLY A N 1
ATOM 655 C CA . GLY A 1 87 ? 2.999 0.248 -1.358 1.00 91.19 87 GLY A CA 1
ATOM 656 C C . GLY A 1 87 ? 3.906 1.378 -1.841 1.00 91.19 87 GLY A C 1
ATOM 657 O O . GLY A 1 87 ? 4.109 1.538 -3.040 1.00 91.19 87 GLY A O 1
ATOM 658 N N . SER A 1 88 ? 4.536 2.106 -0.918 1.00 91.31 88 SER A N 1
ATOM 659 C CA . SER A 1 88 ? 5.526 3.138 -1.251 1.00 91.31 88 SER A CA 1
ATOM 660 C C . SER A 1 88 ? 6.748 2.547 -1.961 1.00 91.31 88 SER A C 1
ATOM 662 O O . SER A 1 88 ? 7.236 3.137 -2.920 1.00 91.31 88 SER A O 1
ATOM 664 N N . GLY A 1 89 ? 7.212 1.368 -1.534 1.00 90.19 89 GLY A N 1
ATOM 665 C CA . GLY A 1 89 ? 8.298 0.639 -2.192 1.00 90.19 89 GLY A CA 1
ATOM 666 C C . GLY A 1 89 ? 7.944 0.188 -3.612 1.00 90.19 89 GLY A C 1
ATOM 667 O O . GLY A 1 89 ? 8.744 0.375 -4.527 1.00 90.19 89 GLY A O 1
ATOM 668 N N . LEU A 1 90 ? 6.728 -0.336 -3.816 1.00 88.62 90 LEU A N 1
ATOM 669 C CA . LEU A 1 90 ? 6.215 -0.674 -5.150 1.00 88.62 90 LEU A CA 1
ATOM 670 C C . LEU A 1 90 ? 6.165 0.555 -6.058 1.00 88.62 90 LEU A C 1
ATOM 672 O O . LEU A 1 90 ? 6.670 0.507 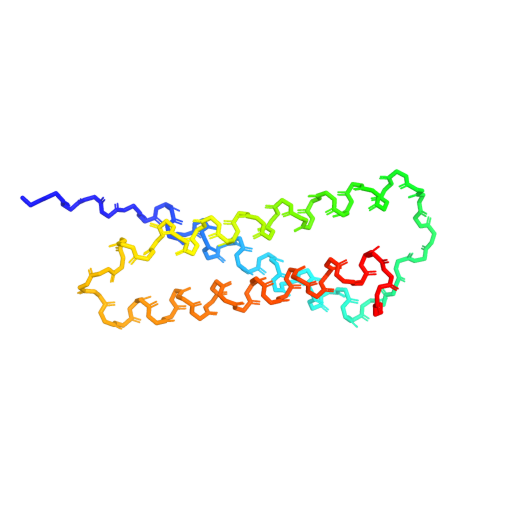-7.172 1.00 88.62 90 LEU A O 1
ATOM 676 N N . LEU A 1 91 ? 5.638 1.677 -5.564 1.00 89.94 91 LEU A N 1
ATOM 677 C CA . LEU A 1 91 ? 5.593 2.919 -6.334 1.00 89.94 91 LEU A CA 1
ATOM 678 C C . LEU A 1 91 ? 6.997 3.425 -6.675 1.00 89.94 91 LEU A C 1
ATOM 680 O O . LEU A 1 91 ? 7.247 3.806 -7.815 1.00 89.94 91 LEU A O 1
ATOM 684 N N . ALA A 1 92 ? 7.930 3.402 -5.719 1.00 89.06 92 ALA A N 1
ATOM 685 C CA . ALA A 1 92 ? 9.310 3.812 -5.964 1.00 89.06 92 ALA A CA 1
ATOM 686 C C . ALA A 1 92 ? 9.957 2.985 -7.087 1.00 89.06 92 ALA A C 1
ATOM 688 O O . ALA A 1 92 ? 10.573 3.554 -7.990 1.00 89.06 92 ALA A O 1
ATOM 689 N N . ARG A 1 93 ? 9.748 1.665 -7.072 1.00 84.94 93 ARG A N 1
ATOM 690 C CA . ARG A 1 93 ? 10.174 0.765 -8.146 1.00 84.94 93 ARG A CA 1
ATOM 691 C C . ARG A 1 93 ? 9.475 1.090 -9.466 1.00 84.94 93 ARG A C 1
ATOM 693 O O . ARG A 1 93 ? 10.135 1.208 -10.494 1.00 84.94 93 ARG A O 1
ATOM 700 N N . ASP A 1 94 ? 8.155 1.263 -9.461 1.00 85.62 94 ASP A N 1
ATOM 701 C CA . ASP A 1 94 ? 7.393 1.509 -10.686 1.00 85.62 94 ASP A CA 1
ATOM 702 C C . ASP A 1 94 ? 7.820 2.801 -11.394 1.00 85.62 94 ASP A C 1
ATOM 704 O O . ASP A 1 94 ? 7.757 2.881 -12.624 1.00 85.62 94 ASP A O 1
ATOM 708 N N . PHE A 1 95 ? 8.240 3.817 -10.634 1.00 84.38 95 PHE A N 1
ATOM 709 C CA . PHE A 1 95 ? 8.776 5.077 -11.153 1.00 84.38 95 PHE A CA 1
ATOM 710 C C . PHE A 1 95 ? 10.284 5.031 -11.461 1.00 84.38 95 PHE A C 1
ATOM 712 O O . PHE A 1 95 ? 10.822 6.026 -11.942 1.00 84.38 95 PHE A O 1
ATOM 719 N N . GLY A 1 96 ? 10.958 3.898 -11.240 1.00 81.06 96 GLY A N 1
ATOM 720 C CA . GLY A 1 96 ? 12.382 3.715 -11.533 1.00 81.06 96 GLY A CA 1
ATOM 721 C C . GLY A 1 96 ? 13.319 4.456 -10.577 1.00 81.06 96 GLY A C 1
ATOM 722 O O . GLY A 1 96 ? 14.422 4.826 -10.971 1.00 81.06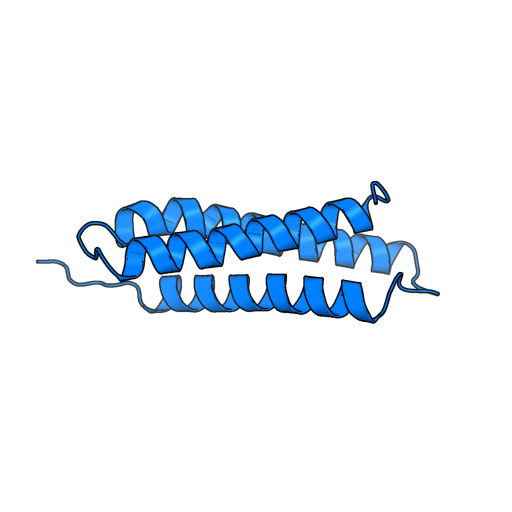 96 GLY A O 1
ATOM 723 N N . ILE A 1 97 ? 12.874 4.722 -9.345 1.00 83.44 97 ILE A N 1
ATOM 724 C CA . ILE A 1 97 ? 13.701 5.343 -8.298 1.00 83.44 97 ILE A CA 1
ATOM 725 C C . ILE A 1 97 ? 14.667 4.314 -7.689 1.00 83.44 97 ILE A C 1
ATOM 727 O O . ILE A 1 97 ? 15.773 4.678 -7.290 1.00 83.44 97 ILE A O 1
ATOM 731 N N . ILE A 1 98 ? 14.242 3.048 -7.618 1.00 77.50 98 ILE A N 1
ATOM 732 C CA . ILE A 1 98 ? 15.004 1.899 -7.105 1.00 77.50 98 ILE A CA 1
ATOM 733 C C . ILE A 1 98 ? 14.929 0.714 -8.061 1.00 77.50 98 ILE A C 1
ATOM 735 O O . ILE A 1 98 ? 13.923 0.627 -8.804 1.00 77.50 98 ILE A O 1
#

Organism: NCBI:txid2184063

Secondary structure (DSSP, 8-state):
------HHHHHHHHHHHHHHHHHHHHHHHH-S-TT--HHHHHHHHHHHHHHHHHHHHHHHHHHHHTTT-TTHHHHHHHHHHHHHHHHHHHHHHHTT--

Sequence (98 aa):
MRESRDPAGWRLAMLTSAALVGLALHAALTGPEIGMTPPEIAMARIFHAALTGLAIFWLWRLGPLTEGRETRKPLTAFVLGLAIFAGSGLLARDFGII

pLDDT: mean 82.39, std 12.01, range [38.69, 93.44]

Radius of gyration: 15.57 Å; chains: 1; bounding box: 39×20×47 Å